Protein AF-A0A413PZL0-F1 (afdb_monomer_lite)

Organism: NCBI:txid39488

Structure (mmCIF, N/CA/C/O backbone):
data_AF-A0A413PZL0-F1
#
_entry.id   AF-A0A413PZL0-F1
#
loop_
_atom_site.group_PDB
_atom_site.id
_atom_site.type_symbol
_atom_site.label_atom_id
_atom_site.label_alt_id
_atom_site.label_comp_id
_atom_site.label_asym_id
_atom_site.label_entity_id
_atom_site.label_seq_id
_atom_site.pdbx_PDB_ins_code
_atom_site.Cartn_x
_atom_site.Cartn_y
_atom_site.Cartn_z
_atom_site.occupancy
_atom_site.B_iso_or_equiv
_atom_site.auth_seq_id
_atom_site.auth_comp_id
_atom_site.auth_asym_id
_atom_site.auth_atom_id
_atom_site.pdbx_PDB_model_num
ATOM 1 N N . MET A 1 1 ? -15.711 2.354 31.587 1.00 56.47 1 MET A N 1
ATOM 2 C CA . MET A 1 1 ? -15.167 2.809 30.284 1.00 56.47 1 MET A CA 1
ATOM 3 C C . MET A 1 1 ? -13.813 2.145 29.974 1.00 56.47 1 MET A C 1
ATOM 5 O O . MET A 1 1 ? -12.788 2.788 30.141 1.00 56.47 1 MET A O 1
ATOM 9 N N . ARG A 1 2 ? -13.739 0.851 29.598 1.00 53.75 2 ARG A N 1
ATOM 10 C CA . ARG A 1 2 ? -12.408 0.202 29.419 1.00 53.75 2 ARG A CA 1
ATOM 11 C C . ARG A 1 2 ? -12.300 -0.948 28.402 1.00 53.75 2 ARG A C 1
ATOM 13 O O . ARG A 1 2 ? -11.184 -1.310 28.052 1.00 53.75 2 ARG A O 1
ATOM 20 N N . ARG A 1 3 ? -13.401 -1.515 27.885 1.00 54.84 3 ARG A N 1
ATOM 21 C CA . ARG A 1 3 ? -13.333 -2.732 27.040 1.00 54.84 3 ARG A CA 1
ATOM 22 C C . ARG A 1 3 ? -13.326 -2.483 25.521 1.00 54.84 3 ARG A C 1
ATOM 24 O O . ARG A 1 3 ? -12.776 -3.304 24.797 1.00 54.84 3 ARG A O 1
ATOM 31 N N . ASN A 1 4 ? -13.857 -1.354 25.036 1.00 58.75 4 ASN A N 1
ATOM 32 C CA . ASN A 1 4 ? -13.971 -1.086 23.589 1.00 58.75 4 ASN A CA 1
ATOM 33 C C . ASN A 1 4 ? -12.721 -0.451 22.948 1.00 58.75 4 ASN A C 1
ATOM 35 O O . ASN A 1 4 ? -12.459 -0.678 21.770 1.00 58.75 4 ASN A O 1
ATOM 39 N N . ASN A 1 5 ? -11.898 0.274 23.713 1.00 62.69 5 ASN A N 1
ATOM 40 C CA . ASN A 1 5 ? -10.696 0.933 23.174 1.00 62.69 5 ASN A CA 1
ATOM 41 C C . ASN A 1 5 ? -9.598 -0.066 22.776 1.00 62.69 5 ASN A C 1
ATOM 43 O O . ASN A 1 5 ? -8.830 0.192 21.855 1.00 62.69 5 ASN A O 1
ATOM 47 N N . TRP A 1 6 ? -9.550 -1.229 23.431 1.00 71.12 6 TRP A N 1
ATOM 48 C CA . TRP A 1 6 ? -8.548 -2.257 23.141 1.00 71.12 6 TRP A CA 1
ATOM 49 C C . TRP A 1 6 ? -8.761 -2.886 21.757 1.00 71.12 6 TRP A C 1
ATOM 51 O O . TRP A 1 6 ? -7.806 -3.096 21.017 1.00 71.12 6 TRP A O 1
ATOM 61 N N . LYS A 1 7 ? -10.027 -3.077 21.354 1.00 68.62 7 LYS A N 1
ATOM 62 C CA . LYS A 1 7 ? -10.382 -3.524 19.998 1.00 68.62 7 LYS A CA 1
ATOM 63 C C . LYS A 1 7 ? -9.985 -2.497 18.933 1.00 68.62 7 LYS A C 1
ATOM 65 O O . LYS A 1 7 ? -9.427 -2.886 17.912 1.00 68.62 7 LYS A O 1
ATOM 70 N N . LYS A 1 8 ? -10.202 -1.199 19.191 1.00 70.06 8 LYS A N 1
ATOM 71 C CA . LYS A 1 8 ? -9.759 -0.120 18.288 1.00 70.06 8 LYS A CA 1
ATOM 72 C C . LYS A 1 8 ? -8.236 -0.143 18.099 1.00 70.06 8 LYS A C 1
ATOM 74 O O . LYS A 1 8 ? -7.769 -0.072 16.969 1.00 70.06 8 LYS A O 1
ATOM 79 N N . TYR A 1 9 ? -7.472 -0.343 19.174 1.00 74.44 9 TYR A N 1
ATOM 80 C CA . TYR A 1 9 ? -6.010 -0.458 19.099 1.00 74.44 9 TYR A CA 1
ATOM 81 C C . TYR A 1 9 ? -5.546 -1.669 18.275 1.00 74.44 9 TYR A C 1
ATOM 83 O O . TYR A 1 9 ? -4.623 -1.548 17.475 1.00 74.44 9 TYR A O 1
ATOM 91 N N . ILE A 1 10 ? -6.210 -2.821 18.423 1.00 79.88 10 ILE A N 1
ATOM 92 C CA . ILE A 1 10 ? -5.909 -4.033 17.643 1.00 79.88 10 ILE A CA 1
ATOM 93 C C . ILE A 1 10 ? -6.184 -3.811 16.150 1.00 79.88 10 ILE A C 1
ATOM 95 O O . ILE A 1 10 ? -5.364 -4.187 15.318 1.00 79.88 10 ILE A O 1
ATOM 99 N N . ILE A 1 11 ? -7.299 -3.164 15.800 1.00 79.31 11 ILE A N 1
ATOM 100 C CA . ILE A 1 11 ? -7.636 -2.849 14.403 1.00 79.31 11 ILE A CA 1
ATOM 101 C C . ILE A 1 11 ? -6.591 -1.909 13.788 1.00 79.31 11 ILE A C 1
ATOM 103 O O . ILE A 1 11 ? -6.135 -2.151 12.673 1.00 79.31 11 ILE A O 1
ATOM 107 N N . ILE A 1 12 ? -6.162 -0.882 14.527 1.00 78.50 12 ILE A N 1
ATOM 108 C CA . ILE A 1 12 ? -5.106 0.046 14.090 1.00 78.50 12 ILE A CA 1
ATOM 109 C C . ILE A 1 12 ? -3.768 -0.688 13.912 1.00 78.50 12 ILE A C 1
ATOM 111 O O . ILE A 1 12 ? -3.054 -0.442 12.943 1.00 78.50 12 ILE A O 1
ATOM 115 N N . LEU A 1 13 ? -3.436 -1.622 14.805 1.00 81.25 13 LEU A N 1
ATOM 116 C CA . LEU A 1 13 ? -2.212 -2.415 14.704 1.00 81.25 13 LEU A CA 1
ATOM 117 C C . LEU A 1 13 ? -2.218 -3.318 13.460 1.00 81.25 13 LEU A C 1
ATOM 119 O O . LEU A 1 13 ? -1.222 -3.383 12.744 1.00 81.25 13 LEU A O 1
ATOM 123 N N . ILE A 1 14 ? -3.342 -3.978 13.171 1.00 80.94 14 ILE A N 1
ATOM 124 C CA . ILE A 1 14 ? -3.501 -4.822 11.976 1.00 80.94 14 ILE A CA 1
ATOM 125 C C . ILE A 1 14 ? -3.383 -3.973 10.706 1.00 80.94 14 ILE A C 1
ATOM 127 O O . ILE A 1 14 ? -2.641 -4.328 9.794 1.00 80.94 14 ILE A O 1
ATOM 131 N N . ALA A 1 15 ? -4.057 -2.826 10.673 1.00 78.00 15 ALA A N 1
ATOM 132 C CA . ALA A 1 15 ? -3.954 -1.840 9.604 1.00 78.00 15 ALA A CA 1
ATOM 133 C C . ALA A 1 15 ? -2.505 -1.406 9.334 1.00 78.00 15 ALA A C 1
ATOM 135 O O . ALA A 1 15 ? -2.061 -1.381 8.185 1.00 78.00 15 ALA A O 1
ATOM 136 N N . PHE A 1 16 ? -1.750 -1.129 10.397 1.00 81.12 16 PHE A N 1
ATOM 137 C CA . PHE A 1 16 ? -0.347 -0.746 10.302 1.00 81.12 16 PHE A CA 1
ATOM 138 C C . PHE A 1 16 ? 0.529 -1.872 9.734 1.00 81.12 16 PHE A C 1
ATOM 140 O O . PHE A 1 16 ? 1.340 -1.633 8.840 1.00 81.12 16 PHE A O 1
ATOM 147 N N . ILE A 1 17 ? 0.332 -3.112 10.195 1.00 84.56 17 ILE A N 1
ATOM 148 C CA . ILE A 1 17 ? 1.058 -4.283 9.679 1.00 84.56 17 ILE A CA 1
ATOM 149 C C . ILE A 1 17 ? 0.746 -4.509 8.194 1.00 84.56 17 ILE A C 1
ATOM 151 O O . ILE A 1 17 ? 1.666 -4.751 7.413 1.00 84.56 17 ILE A O 1
ATOM 155 N N . ILE A 1 18 ? -0.520 -4.386 7.782 1.00 83.19 18 ILE A N 1
ATOM 156 C CA . ILE A 1 18 ? -0.921 -4.528 6.375 1.00 83.19 18 ILE A CA 1
ATOM 157 C C . ILE A 1 18 ? -0.247 -3.457 5.509 1.00 83.19 18 ILE A C 1
ATOM 159 O O . ILE A 1 18 ? 0.295 -3.795 4.459 1.00 83.19 18 ILE A O 1
ATOM 163 N N . GLY A 1 19 ? -0.217 -2.196 5.955 1.00 80.19 19 GLY A N 1
ATOM 164 C CA . GLY A 1 19 ? 0.475 -1.115 5.244 1.00 80.19 19 GLY A CA 1
ATOM 165 C C . GLY A 1 19 ? 1.976 -1.377 5.077 1.00 80.19 19 GLY A C 1
ATOM 166 O O . GLY A 1 19 ? 2.511 -1.237 3.979 1.00 80.19 19 GLY A O 1
ATOM 167 N N . LEU A 1 20 ? 2.641 -1.854 6.134 1.00 82.12 20 LEU A N 1
ATOM 168 C CA . LEU A 1 20 ? 4.063 -2.215 6.105 1.00 82.12 20 LEU A CA 1
ATOM 169 C C . LEU A 1 20 ? 4.362 -3.351 5.122 1.00 82.12 20 LEU A C 1
ATOM 171 O O . LEU A 1 20 ? 5.285 -3.251 4.310 1.00 82.12 20 LEU A O 1
ATOM 175 N N . VAL A 1 21 ? 3.577 -4.430 5.182 1.00 82.44 21 VAL A N 1
ATOM 176 C CA . VAL A 1 21 ? 3.738 -5.582 4.285 1.00 82.44 21 VAL A CA 1
ATOM 177 C C . VAL A 1 21 ? 3.445 -5.178 2.844 1.00 82.44 21 VAL A C 1
ATOM 179 O O . VAL A 1 21 ? 4.182 -5.579 1.947 1.00 82.44 21 VAL A O 1
ATOM 182 N N . ALA A 1 22 ? 2.425 -4.350 2.613 1.00 79.88 22 ALA A N 1
ATOM 183 C CA . ALA A 1 22 ? 2.099 -3.838 1.291 1.00 79.88 22 ALA A CA 1
ATOM 184 C C . ALA A 1 22 ? 3.222 -2.973 0.710 1.00 79.88 22 ALA A C 1
ATOM 186 O O . ALA A 1 22 ? 3.571 -3.154 -0.453 1.00 79.88 22 ALA A O 1
ATOM 187 N N . ASN A 1 23 ? 3.832 -2.091 1.508 1.00 80.50 23 ASN A N 1
ATOM 188 C CA . ASN A 1 23 ? 4.972 -1.288 1.069 1.00 80.50 23 ASN A CA 1
ATOM 189 C C . ASN A 1 23 ? 6.173 -2.181 0.710 1.00 80.50 23 ASN A C 1
ATOM 191 O O . ASN A 1 23 ? 6.744 -2.074 -0.377 1.00 80.50 23 ASN A O 1
ATOM 195 N N . LEU A 1 24 ? 6.510 -3.141 1.578 1.00 79.62 24 LEU A N 1
ATOM 196 C CA . LEU A 1 24 ? 7.620 -4.063 1.335 1.00 79.62 24 LEU A CA 1
ATOM 197 C C . LEU A 1 24 ? 7.382 -4.934 0.090 1.00 79.62 24 LEU A C 1
ATOM 199 O O . LEU A 1 24 ? 8.277 -5.092 -0.742 1.00 79.62 24 LEU A O 1
ATOM 203 N N . ALA A 1 25 ? 6.165 -5.456 -0.066 1.00 78.94 25 ALA A N 1
ATOM 204 C CA . ALA A 1 25 ? 5.758 -6.242 -1.223 1.00 78.94 25 ALA A CA 1
ATOM 205 C C . ALA A 1 25 ? 5.755 -5.400 -2.503 1.00 78.94 25 ALA A C 1
ATOM 207 O O . ALA A 1 25 ? 6.299 -5.840 -3.510 1.00 78.94 25 ALA A O 1
ATOM 208 N N . ALA A 1 26 ? 5.224 -4.176 -2.468 1.00 76.19 26 ALA A N 1
ATOM 209 C CA . ALA A 1 26 ? 5.256 -3.255 -3.597 1.00 76.19 26 ALA A CA 1
ATOM 210 C C . ALA A 1 26 ? 6.702 -3.013 -4.035 1.00 76.19 26 ALA A C 1
ATOM 212 O O . ALA A 1 26 ? 7.035 -3.212 -5.197 1.00 76.19 26 ALA A O 1
ATOM 213 N N . ARG A 1 27 ? 7.600 -2.703 -3.099 1.00 72.94 27 ARG A N 1
ATOM 214 C CA . ARG A 1 27 ? 9.006 -2.424 -3.406 1.00 72.94 27 ARG A CA 1
ATOM 215 C C . ARG A 1 27 ? 9.780 -3.646 -3.914 1.00 72.94 27 ARG A C 1
ATOM 217 O O . ARG A 1 27 ? 10.700 -3.482 -4.707 1.00 72.94 27 ARG A O 1
ATOM 224 N N . ALA A 1 28 ? 9.406 -4.857 -3.500 1.00 78.50 28 ALA A N 1
ATOM 225 C CA . ALA A 1 28 ? 10.028 -6.101 -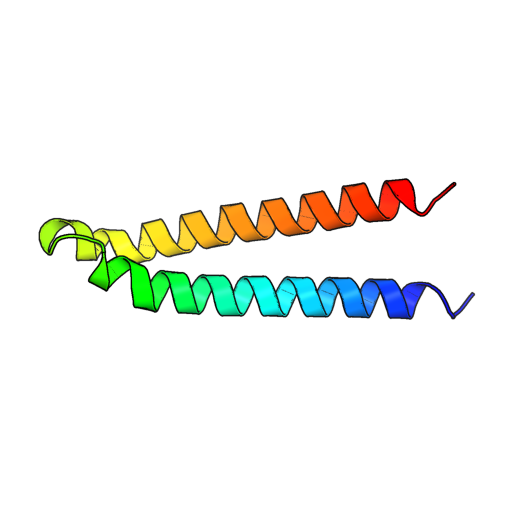3.957 1.00 78.50 28 ALA A CA 1
ATOM 226 C C . ALA A 1 28 ? 9.449 -6.632 -5.284 1.00 78.50 28 ALA A C 1
ATOM 228 O O . ALA A 1 28 ? 10.168 -7.244 -6.075 1.00 78.50 28 ALA A O 1
ATOM 229 N N . ILE A 1 29 ? 8.154 -6.418 -5.531 1.00 75.44 29 ILE A N 1
ATOM 230 C CA . ILE A 1 29 ? 7.422 -6.995 -6.667 1.00 75.44 29 ILE A CA 1
ATOM 231 C C . ILE A 1 29 ? 7.356 -6.018 -7.851 1.00 75.44 29 ILE A C 1
ATOM 233 O O . ILE A 1 29 ? 7.531 -6.455 -8.989 1.00 75.44 29 ILE A O 1
ATOM 237 N N . LEU A 1 30 ? 7.189 -4.704 -7.627 1.00 71.12 30 LEU A N 1
ATOM 238 C CA . LEU A 1 30 ? 7.171 -3.703 -8.708 1.00 71.12 30 LEU A CA 1
ATOM 239 C C . LEU A 1 30 ? 8.391 -3.776 -9.637 1.00 71.12 30 LEU A C 1
ATOM 241 O O . LEU A 1 30 ? 8.180 -3.785 -10.845 1.00 71.12 30 LEU A O 1
ATOM 245 N N . PRO A 1 31 ? 9.648 -3.844 -9.157 1.00 67.75 31 PRO A N 1
ATOM 246 C CA . PRO A 1 31 ? 10.807 -3.884 -10.050 1.00 67.75 31 PRO A CA 1
ATOM 247 C C . PRO A 1 31 ? 10.944 -5.200 -10.830 1.00 67.75 31 PRO A C 1
ATOM 249 O O . PRO A 1 31 ? 11.684 -5.233 -11.812 1.00 67.75 31 PRO A O 1
ATOM 252 N N . ARG A 1 32 ? 10.242 -6.270 -10.419 1.00 72.44 32 ARG A N 1
ATOM 253 C CA . ARG A 1 32 ? 10.127 -7.527 -11.181 1.00 72.44 32 ARG A CA 1
ATOM 254 C C . ARG A 1 32 ? 9.038 -7.477 -12.251 1.00 72.44 32 ARG A C 1
ATOM 256 O O . ARG A 1 32 ? 9.164 -8.172 -13.251 1.00 72.44 32 ARG A O 1
ATOM 263 N N . LEU A 1 33 ? 7.983 -6.694 -12.034 1.00 70.06 33 LEU A N 1
ATOM 264 C CA . LEU A 1 33 ? 6.893 -6.509 -12.998 1.00 70.06 33 LEU A CA 1
ATOM 265 C C . LEU A 1 33 ? 7.163 -5.368 -13.986 1.00 70.06 33 LEU A C 1
ATOM 267 O O . LEU A 1 33 ? 6.641 -5.394 -15.098 1.00 70.06 33 LEU A O 1
ATOM 271 N N . LEU A 1 34 ? 7.951 -4.362 -13.594 1.00 65.06 34 LEU A N 1
ATOM 272 C CA . LEU A 1 34 ? 8.210 -3.183 -14.414 1.00 65.06 34 LEU A CA 1
ATOM 273 C C . LEU A 1 34 ? 9.460 -3.360 -15.292 1.00 65.06 34 LEU A C 1
ATOM 275 O O . LEU A 1 34 ? 10.511 -3.779 -14.799 1.00 65.06 34 LEU A O 1
ATOM 279 N N . PRO A 1 35 ? 9.376 -2.997 -16.586 1.00 64.06 35 PRO A N 1
ATOM 280 C CA . PRO A 1 35 ? 10.503 -3.062 -17.507 1.00 64.06 35 PRO A CA 1
ATOM 281 C C . PRO A 1 35 ? 11.623 -2.097 -17.093 1.00 64.06 35 PRO A C 1
ATOM 283 O O . PRO A 1 35 ? 11.386 -1.081 -16.440 1.00 64.06 35 PRO A O 1
ATOM 286 N N . VAL A 1 36 ? 12.855 -2.402 -17.511 1.00 69.06 36 VAL A N 1
ATOM 287 C CA . VAL A 1 36 ? 14.115 -1.780 -17.045 1.00 69.06 36 VAL A CA 1
ATOM 288 C C . VAL A 1 36 ? 14.118 -0.241 -17.129 1.00 69.06 36 VAL A C 1
ATOM 290 O O . VAL A 1 36 ? 14.695 0.423 -16.274 1.00 69.06 36 VAL A O 1
ATOM 293 N N . GLY A 1 37 ? 13.397 0.348 -18.091 1.00 69.44 37 GLY A N 1
ATOM 294 C CA . GLY A 1 37 ? 13.247 1.806 -18.228 1.00 69.44 37 GLY A CA 1
ATOM 295 C C . GLY A 1 37 ? 12.337 2.481 -17.187 1.00 69.44 37 GLY A C 1
ATOM 296 O O . GLY A 1 37 ? 12.445 3.683 -16.967 1.00 69.44 37 GLY A O 1
ATOM 297 N N . MET A 1 38 ? 11.462 1.729 -16.512 1.00 64.75 38 MET A N 1
ATOM 298 C CA . MET A 1 38 ? 10.568 2.223 -15.454 1.00 64.75 38 MET A CA 1
ATOM 299 C C . MET A 1 38 ? 11.056 1.889 -14.041 1.00 64.75 38 MET A C 1
ATOM 301 O O . MET A 1 38 ? 10.424 2.295 -13.065 1.00 64.75 38 MET A O 1
ATOM 305 N N . GLN A 1 39 ? 12.203 1.216 -13.900 1.00 65.31 39 GLN A N 1
ATOM 306 C CA . GLN A 1 39 ? 12.756 0.892 -12.586 1.00 65.31 39 GLN A CA 1
ATOM 307 C C . GLN A 1 39 ? 13.085 2.138 -11.758 1.00 65.31 39 GLN A C 1
ATOM 309 O O . GLN A 1 39 ? 12.865 2.124 -10.552 1.00 65.31 39 GLN A O 1
ATOM 314 N N . ALA A 1 40 ? 13.486 3.250 -12.380 1.00 69.38 40 ALA A N 1
ATOM 315 C CA . ALA A 1 40 ? 13.686 4.521 -11.675 1.00 69.38 40 ALA A CA 1
ATOM 316 C C . ALA A 1 40 ? 12.395 5.054 -11.013 1.00 69.38 40 ALA A C 1
ATOM 318 O O . ALA A 1 40 ? 12.446 5.688 -9.962 1.00 69.38 40 ALA A O 1
ATOM 319 N N . TRP A 1 41 ? 11.229 4.740 -11.588 1.00 74.06 41 TRP A N 1
ATOM 320 C CA . TRP A 1 41 ? 9.919 5.161 -11.087 1.00 74.06 41 TRP A CA 1
ATOM 321 C C . TRP A 1 41 ? 9.307 4.171 -10.094 1.00 74.06 41 TRP A C 1
ATOM 323 O O . TRP A 1 41 ? 8.310 4.500 -9.458 1.00 74.06 41 TRP A O 1
ATOM 333 N N . THR A 1 42 ? 9.900 2.982 -9.914 1.00 74.50 42 THR A N 1
ATOM 334 C CA . THR A 1 42 ? 9.391 1.964 -8.972 1.00 74.50 42 THR A CA 1
ATOM 335 C C . THR A 1 42 ? 9.292 2.493 -7.546 1.00 74.50 42 THR A C 1
ATOM 337 O O . THR A 1 42 ? 8.330 2.172 -6.858 1.00 74.50 42 THR A O 1
ATOM 340 N N . GLY A 1 43 ? 10.236 3.337 -7.113 1.00 75.69 43 GLY A N 1
ATOM 341 C CA . GLY A 1 43 ? 10.188 3.976 -5.798 1.00 75.69 43 GLY A CA 1
ATOM 342 C C . GLY A 1 43 ? 8.975 4.894 -5.644 1.00 75.69 43 GLY A C 1
ATOM 343 O O . GLY A 1 43 ? 8.209 4.736 -4.700 1.00 75.69 43 GLY A O 1
ATOM 344 N N . LEU A 1 44 ? 8.758 5.793 -6.608 1.00 82.00 44 LEU A N 1
ATOM 345 C CA . LEU A 1 44 ? 7.616 6.715 -6.610 1.00 82.00 44 LEU A CA 1
ATOM 346 C C . LEU A 1 44 ? 6.275 5.977 -6.730 1.00 82.00 44 LEU A C 1
ATOM 348 O O . LEU A 1 44 ? 5.326 6.306 -6.022 1.00 82.00 44 LEU A O 1
ATOM 352 N N . LEU A 1 45 ? 6.204 4.956 -7.588 1.00 80.50 45 LEU A N 1
ATOM 353 C CA . LEU A 1 45 ? 5.018 4.116 -7.756 1.00 80.50 45 LEU A CA 1
ATOM 354 C C . LEU A 1 45 ? 4.706 3.321 -6.484 1.00 80.50 45 LEU A C 1
ATOM 356 O O . LEU A 1 45 ? 3.542 3.238 -6.107 1.00 80.50 45 LEU A O 1
ATOM 360 N N . ALA A 1 46 ? 5.722 2.784 -5.801 1.00 77.38 46 ALA A N 1
ATOM 361 C CA . ALA A 1 46 ? 5.545 2.093 -4.527 1.00 77.38 46 ALA A CA 1
ATOM 362 C C . ALA A 1 46 ? 5.017 3.041 -3.442 1.00 77.38 46 ALA A C 1
ATOM 364 O O . ALA A 1 46 ? 4.064 2.688 -2.754 1.00 77.38 46 ALA A O 1
ATOM 365 N N . THR A 1 47 ? 5.555 4.262 -3.340 1.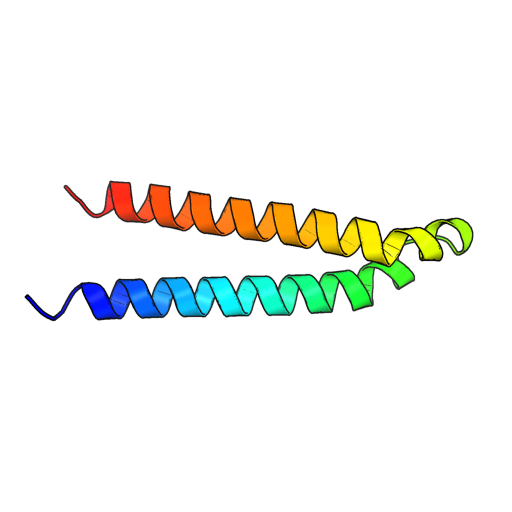00 81.69 47 THR A N 1
ATOM 366 C CA . THR A 1 47 ? 5.046 5.275 -2.402 1.00 81.69 47 THR A CA 1
ATOM 367 C C . THR A 1 47 ? 3.606 5.684 -2.725 1.00 81.69 47 THR A C 1
ATOM 369 O O . THR A 1 47 ? 2.788 5.809 -1.819 1.00 81.69 47 THR A O 1
ATOM 372 N N . LEU A 1 48 ? 3.252 5.854 -4.003 1.00 83.38 48 LEU A N 1
ATOM 373 C CA . LEU A 1 48 ? 1.869 6.144 -4.402 1.00 83.38 48 LEU A CA 1
ATOM 374 C C . LEU A 1 48 ? 0.914 5.009 -4.017 1.00 83.38 48 LEU A C 1
ATOM 376 O O . LEU A 1 48 ? -0.156 5.266 -3.468 1.00 83.38 48 LEU A O 1
ATOM 380 N N . LEU A 1 49 ? 1.311 3.760 -4.263 1.00 82.25 49 LEU A N 1
ATOM 381 C CA . LEU A 1 49 ? 0.548 2.577 -3.864 1.00 82.25 49 LEU A CA 1
ATOM 382 C C . LEU A 1 49 ? 0.375 2.505 -2.344 1.00 82.25 49 LEU A C 1
ATOM 384 O O . LEU A 1 49 ? -0.723 2.239 -1.865 1.00 82.25 49 LEU A O 1
ATOM 388 N N . GLU A 1 50 ? 1.433 2.795 -1.589 1.00 79.19 50 GLU A N 1
ATOM 389 C CA . GLU A 1 50 ? 1.391 2.857 -0.130 1.00 79.19 50 GLU A CA 1
ATOM 390 C C . GLU A 1 50 ? 0.403 3.920 0.364 1.00 79.19 50 GLU A C 1
ATOM 392 O O . GLU A 1 50 ? -0.411 3.631 1.239 1.00 79.19 50 GLU A O 1
ATOM 397 N N . ILE A 1 51 ? 0.407 5.119 -0.230 1.00 82.25 51 ILE A N 1
ATOM 398 C CA . ILE A 1 51 ? -0.543 6.185 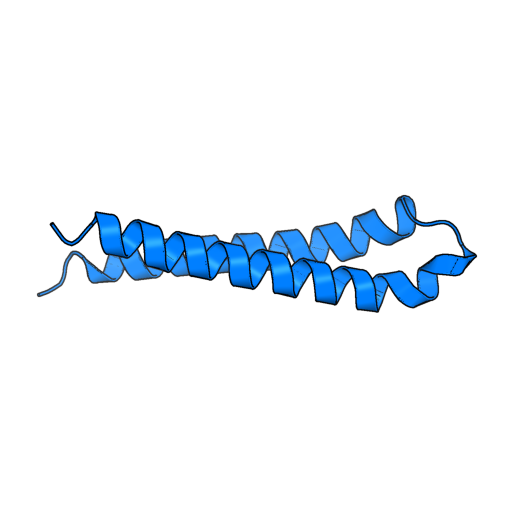0.118 1.00 82.25 51 ILE A CA 1
ATOM 399 C C . ILE A 1 51 ? -1.981 5.734 -0.157 1.00 82.25 51 ILE A C 1
ATOM 401 O O . ILE A 1 51 ? -2.837 5.878 0.714 1.00 82.25 51 ILE A O 1
ATOM 405 N N . VAL A 1 52 ? -2.254 5.150 -1.328 1.00 85.12 52 VAL A N 1
ATOM 406 C CA . VAL A 1 52 ? -3.597 4.661 -1.687 1.00 85.12 52 VAL A CA 1
ATOM 407 C C . VAL A 1 52 ? -4.073 3.580 -0.713 1.00 85.12 52 VAL A C 1
ATOM 409 O O . VAL A 1 52 ? -5.210 3.636 -0.243 1.00 85.12 52 VAL A O 1
ATOM 412 N N . ILE A 1 53 ? -3.208 2.625 -0.361 1.00 82.44 53 ILE A N 1
ATOM 413 C CA . ILE A 1 53 ? -3.531 1.554 0.592 1.00 82.44 53 ILE A CA 1
ATOM 414 C C . ILE A 1 53 ? -3.764 2.129 1.992 1.00 82.44 53 ILE A C 1
ATOM 416 O O . ILE A 1 53 ? -4.740 1.768 2.646 1.00 82.44 53 ILE A O 1
ATOM 420 N N . SER A 1 54 ? -2.918 3.057 2.437 1.00 79.88 54 SER A N 1
ATOM 421 C CA . SER A 1 54 ? -3.042 3.707 3.744 1.00 79.88 54 SER A CA 1
ATOM 422 C C . SER A 1 54 ? -4.356 4.487 3.866 1.00 79.88 54 SER A C 1
ATOM 424 O O . SER A 1 54 ? -5.108 4.295 4.823 1.00 79.88 54 SER A O 1
ATOM 426 N N . VAL A 1 55 ? -4.707 5.284 2.848 1.00 84.44 55 VAL A N 1
ATOM 427 C CA . VAL A 1 55 ? -5.995 5.995 2.779 1.00 84.44 55 VAL A CA 1
ATOM 428 C C . VAL A 1 55 ? -7.165 5.008 2.761 1.00 84.44 55 VAL A C 1
ATOM 430 O O . VAL A 1 55 ? -8.125 5.193 3.507 1.00 84.44 55 VAL A O 1
ATOM 433 N N . GLY A 1 56 ? -7.081 3.934 1.970 1.00 82.81 56 GLY A N 1
ATOM 434 C CA . GLY A 1 56 ? -8.115 2.898 1.909 1.00 82.81 56 GLY A CA 1
ATOM 435 C C . GLY A 1 56 ? -8.363 2.224 3.261 1.00 82.81 56 GLY A C 1
ATOM 436 O O . GLY A 1 56 ? -9.509 2.058 3.671 1.00 82.81 56 GLY A O 1
ATOM 437 N N . ILE A 1 57 ? -7.300 1.900 3.998 1.00 82.31 57 ILE A N 1
ATOM 438 C CA . ILE A 1 57 ? -7.399 1.308 5.334 1.00 82.31 57 ILE A CA 1
ATOM 439 C C . ILE A 1 57 ? -8.029 2.291 6.327 1.00 82.31 57 ILE A C 1
ATOM 441 O O . ILE A 1 57 ? -8.919 1.900 7.080 1.00 82.31 57 ILE A O 1
ATOM 445 N N . ILE A 1 58 ? -7.630 3.566 6.314 1.00 80.81 58 ILE A N 1
ATOM 446 C CA . ILE A 1 58 ? -8.234 4.599 7.171 1.00 80.81 58 ILE A CA 1
ATOM 447 C C . ILE A 1 58 ? -9.731 4.740 6.873 1.00 80.81 58 ILE A C 1
ATOM 449 O O . ILE A 1 58 ? -10.534 4.773 7.805 1.00 80.81 58 ILE A O 1
ATOM 453 N N . LEU A 1 59 ? -10.122 4.761 5.596 1.00 81.00 59 LEU A N 1
ATOM 454 C CA . LEU A 1 59 ? -11.528 4.816 5.194 1.00 81.00 59 LEU A CA 1
ATOM 455 C C . LEU A 1 59 ? -12.309 3.595 5.688 1.00 81.00 59 LEU A C 1
ATOM 457 O O . LEU A 1 59 ? -13.389 3.764 6.247 1.00 81.00 59 LEU A O 1
ATOM 461 N N . ILE A 1 60 ? -11.753 2.385 5.568 1.00 81.00 60 ILE A N 1
ATOM 462 C CA . ILE A 1 60 ? -12.369 1.163 6.107 1.00 81.00 60 ILE A CA 1
ATOM 463 C C . ILE A 1 60 ? -12.518 1.259 7.627 1.00 81.00 60 ILE A C 1
ATOM 465 O O . ILE A 1 60 ? -13.570 0.905 8.153 1.00 81.00 60 ILE A O 1
ATOM 469 N N . ILE A 1 61 ? -11.508 1.758 8.346 1.00 77.44 61 ILE A N 1
ATOM 470 C CA . ILE A 1 61 ? -11.566 1.928 9.804 1.00 77.44 61 ILE A CA 1
ATOM 471 C C . ILE A 1 61 ? -12.656 2.927 10.191 1.00 77.44 61 ILE A C 1
ATOM 473 O O . ILE A 1 61 ? -13.411 2.651 11.120 1.00 77.44 61 ILE A O 1
ATOM 477 N N . ILE A 1 62 ? -12.743 4.073 9.512 1.00 75.69 62 ILE A N 1
ATOM 478 C CA . ILE A 1 62 ? -13.764 5.092 9.785 1.00 75.69 62 ILE A CA 1
ATOM 479 C C . ILE A 1 62 ? -15.150 4.518 9.497 1.00 75.69 62 ILE A C 1
ATOM 481 O O . ILE A 1 62 ? -16.010 4.559 10.368 1.00 75.69 62 ILE A O 1
ATOM 485 N N . PHE A 1 63 ? -15.346 3.915 8.325 1.00 74.50 63 PHE A N 1
ATOM 486 C CA . PHE A 1 63 ? -16.633 3.363 7.904 1.00 74.50 63 PHE A CA 1
ATOM 487 C C . PHE A 1 63 ? -17.084 2.200 8.800 1.00 74.50 63 PHE A C 1
ATOM 489 O O . PHE A 1 63 ? -18.225 2.159 9.242 1.00 74.50 63 PHE A O 1
ATOM 496 N N . THR A 1 64 ? -16.171 1.292 9.156 1.00 66.56 64 THR A N 1
ATOM 497 C CA . THR A 1 64 ? -16.467 0.159 10.050 1.00 66.56 64 THR A CA 1
ATOM 498 C C . THR A 1 64 ? -16.711 0.614 11.490 1.00 66.56 64 THR A C 1
ATOM 500 O O . THR A 1 64 ? -17.558 0.040 12.166 1.00 66.56 64 THR A O 1
ATOM 503 N N . ASN A 1 65 ? -16.011 1.648 11.980 1.00 63.66 65 ASN A N 1
ATOM 504 C CA . ASN A 1 65 ? -16.323 2.227 13.291 1.00 63.66 65 ASN A CA 1
ATOM 505 C C . ASN A 1 65 ? -17.669 2.957 13.283 1.00 63.66 65 ASN A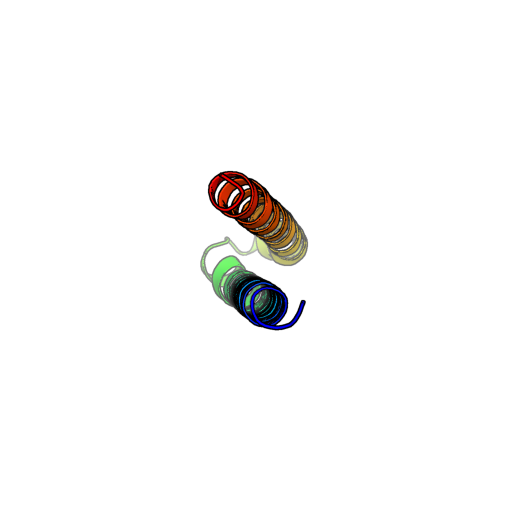 C 1
ATOM 507 O O . ASN A 1 65 ? -18.378 2.867 14.275 1.00 63.66 65 ASN A O 1
ATOM 511 N N . HIS A 1 66 ? -18.045 3.611 12.181 1.00 57.91 66 HIS A N 1
ATOM 512 C CA . HI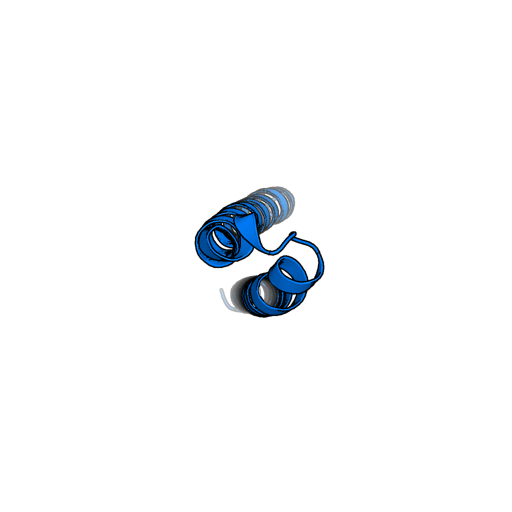S A 1 66 ? -19.341 4.281 12.063 1.00 57.91 66 HIS A CA 1
ATOM 513 C C . HIS A 1 66 ? -20.522 3.294 12.049 1.00 57.91 66 HIS A C 1
ATOM 515 O O . HIS A 1 66 ? -21.609 3.656 12.476 1.00 57.91 66 HIS A O 1
ATOM 521 N N . ILE A 1 67 ? -20.299 2.050 11.602 1.00 52.00 67 ILE A N 1
ATOM 522 C CA . ILE A 1 67 ? -21.276 0.941 11.643 1.00 52.00 67 ILE A CA 1
ATOM 523 C C . ILE A 1 67 ? -21.348 0.278 13.037 1.00 52.00 67 ILE A C 1
ATOM 525 O O . ILE A 1 67 ? -22.274 -0.470 13.329 1.00 52.00 67 ILE A O 1
ATOM 529 N N . GLY A 1 68 ? -20.371 0.517 13.916 1.00 46.44 68 GLY A N 1
ATOM 530 C CA . GLY A 1 68 ? -20.327 -0.050 15.271 1.00 46.44 68 GLY A CA 1
ATOM 531 C C . GLY A 1 68 ? -20.864 0.874 16.366 1.00 46.44 68 GLY A C 1
ATOM 532 O O . GLY A 1 68 ? -20.654 0.578 17.544 1.00 46.44 68 GLY A O 1
ATOM 533 N N . GLU A 1 69 ? -21.469 1.999 15.984 1.00 48.84 69 GLU A N 1
ATOM 534 C CA . GLU A 1 69 ? -21.947 3.067 16.870 1.00 48.84 69 GLU A CA 1
ATOM 535 C C . GLU A 1 69 ? -23.469 3.270 16.732 1.00 48.84 69 GLU A C 1
ATOM 537 O O . GLU A 1 69 ? -23.951 4.391 16.851 1.00 48.84 69 GLU A O 1
ATOM 542 N N . ASP A 1 70 ? -24.192 2.162 16.509 1.00 47.28 70 ASP A N 1
ATOM 543 C CA . ASP A 1 70 ? -25.646 2.020 16.686 1.00 47.28 70 ASP A CA 1
ATOM 544 C C . ASP A 1 70 ? -25.948 1.074 17.867 1.00 47.28 70 ASP A C 1
ATOM 546 O O . ASP A 1 70 ? -25.356 -0.036 17.919 1.00 47.28 70 ASP A O 1
#

Secondary structure (DSSP, 8-state):
--SHHHHHHHHHHHHHHHHHHHHHHHHHHHHHHS-GGGGGGHHHHHHHHHHHHHHHHHHHHHHHHHTT--

Radius of gyration: 16.19 Å; chains: 1; bounding box: 40×14×48 Å

Foldseek 3Di:
DPDPVVVLVVLVVVLVVVLVVQLVCLLVVVCVVDPPVCNVCSNVVSVVSSVVSSVVSVVCSVVVVVVVPD

pLDDT: mean 73.37, std 9.86, range [46.44, 85.12]

Sequence (70 aa):
MRRNNWKKYIIILIAFIIGLVANLAARAILPRLLPVGMQAWTGL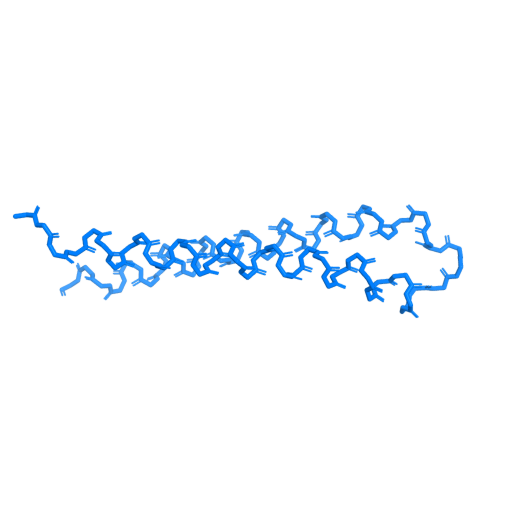LATLLEIVISVGIILIIIFTNHIGED